Protein AF-C1CVZ6-F1 (afdb_monomer_lite)

Organism: Deinococcus deserti (strain DSM 17065 / CIP 109153 / LMG 22923 / VCD115) (NCBI:txid546414)

Structure (mmCIF, N/CA/C/O backbone):
data_AF-C1CVZ6-F1
#
_entry.id   AF-C1CVZ6-F1
#
loop_
_atom_site.group_PDB
_atom_site.id
_atom_site.type_symbol
_atom_site.label_atom_id
_atom_site.label_alt_id
_atom_site.label_comp_id
_atom_site.label_asym_id
_atom_site.label_entity_id
_atom_site.label_seq_id
_atom_site.pdbx_PDB_ins_code
_atom_site.Cartn_x
_atom_site.Cartn_y
_atom_site.Cartn_z
_atom_site.occupancy
_atom_site.B_iso_or_equiv
_atom_site.auth_seq_id
_atom_site.auth_comp_id
_atom_site.auth_asym_id
_atom_site.auth_atom_id
_atom_site.pdbx_PDB_model_num
ATOM 1 N N . MET A 1 1 ? 41.949 3.109 49.618 1.00 51.25 1 MET A N 1
ATOM 2 C CA . MET A 1 1 ? 41.406 3.905 48.486 1.00 51.25 1 MET A CA 1
ATOM 3 C C . MET A 1 1 ? 41.251 3.146 47.149 1.00 51.25 1 MET A C 1
ATOM 5 O O . MET A 1 1 ? 40.695 3.717 46.221 1.00 51.25 1 MET A O 1
ATOM 9 N N . ARG A 1 2 ? 41.663 1.867 47.002 1.00 55.09 2 ARG A N 1
ATOM 10 C CA . ARG A 1 2 ? 41.480 1.097 45.742 1.00 55.09 2 ARG A CA 1
ATOM 11 C C . ARG A 1 2 ? 40.043 0.582 45.505 1.00 55.09 2 ARG A C 1
ATOM 13 O O . ARG A 1 2 ? 39.609 0.544 44.362 1.00 55.09 2 ARG A O 1
ATOM 20 N N . PHE A 1 3 ? 39.285 0.283 46.565 1.00 53.16 3 PHE A N 1
ATOM 21 C CA . PHE A 1 3 ? 37.910 -0.240 46.466 1.00 53.16 3 PHE A CA 1
ATOM 22 C C . PHE A 1 3 ? 36.878 0.773 45.931 1.00 53.16 3 PHE A C 1
ATOM 24 O O . PHE A 1 3 ? 35.957 0.389 45.220 1.00 53.16 3 PHE A O 1
ATOM 31 N N . GLN A 1 4 ? 37.062 2.074 46.186 1.00 56.88 4 GLN A N 1
ATOM 32 C CA . GLN A 1 4 ? 36.141 3.116 45.704 1.00 56.88 4 GLN A CA 1
ATOM 33 C C . GLN A 1 4 ? 36.193 3.306 44.181 1.00 56.88 4 GLN A C 1
ATOM 35 O O . GLN A 1 4 ? 35.175 3.591 43.562 1.00 56.88 4 GLN A O 1
ATOM 40 N N . ARG A 1 5 ? 37.360 3.108 43.553 1.00 58.22 5 ARG A N 1
ATOM 41 C CA . ARG A 1 5 ? 37.524 3.285 42.100 1.00 58.22 5 ARG A CA 1
ATOM 42 C C . ARG A 1 5 ? 36.841 2.176 41.295 1.00 58.22 5 ARG A C 1
ATOM 44 O O . ARG A 1 5 ? 36.228 2.464 40.274 1.00 58.22 5 ARG A O 1
ATOM 51 N N . ALA A 1 6 ? 36.901 0.933 41.777 1.00 61.28 6 ALA A N 1
ATOM 52 C CA . ALA A 1 6 ? 36.251 -0.207 41.126 1.00 61.28 6 ALA A CA 1
ATOM 53 C C . ALA A 1 6 ? 34.715 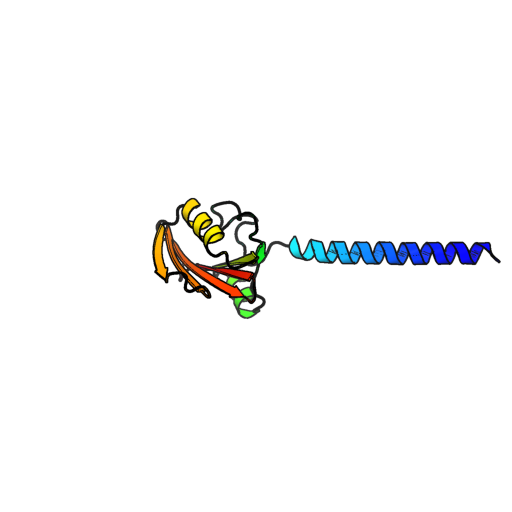-0.115 41.186 1.00 61.28 6 ALA A C 1
ATOM 55 O O . ALA A 1 6 ? 34.038 -0.425 40.206 1.00 61.28 6 ALA A O 1
ATOM 56 N N . ALA A 1 7 ? 34.170 0.374 42.305 1.00 63.25 7 ALA A N 1
ATOM 57 C CA . ALA A 1 7 ? 32.732 0.588 42.460 1.00 63.25 7 ALA A CA 1
ATOM 58 C C 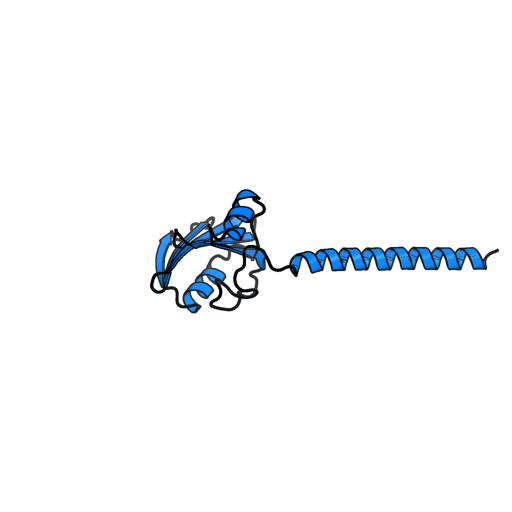. ALA A 1 7 ? 32.205 1.684 41.516 1.00 63.25 7 ALA A C 1
ATOM 60 O O . ALA A 1 7 ? 31.191 1.487 40.851 1.00 63.25 7 ALA A O 1
ATOM 61 N N . VAL A 1 8 ? 32.928 2.804 41.388 1.00 67.31 8 VAL A N 1
ATOM 62 C CA . VAL A 1 8 ? 32.555 3.901 40.476 1.00 67.31 8 VAL A CA 1
ATOM 63 C C . VAL A 1 8 ? 32.621 3.465 39.009 1.00 67.31 8 VAL A C 1
ATOM 65 O O . VAL A 1 8 ? 31.708 3.759 38.244 1.00 67.31 8 VAL A O 1
ATOM 68 N N . LEU A 1 9 ? 33.652 2.710 38.615 1.00 69.06 9 LEU A N 1
ATOM 69 C CA . LEU A 1 9 ? 33.760 2.167 37.255 1.00 69.06 9 LEU A CA 1
ATOM 70 C C . LEU A 1 9 ? 32.624 1.187 36.929 1.00 69.06 9 LEU A C 1
ATOM 72 O O . LEU A 1 9 ? 32.060 1.250 35.841 1.00 69.06 9 LEU A O 1
ATOM 76 N N . SER A 1 10 ? 32.242 0.332 37.881 1.00 68.62 10 SER A N 1
ATOM 77 C CA . SER A 1 10 ? 31.141 -0.624 37.695 1.00 68.62 10 SER A CA 1
ATOM 78 C C . SER A 1 10 ? 29.791 0.083 37.523 1.00 68.62 10 SER A C 1
ATOM 80 O O . SER A 1 10 ? 28.993 -0.307 36.674 1.00 68.62 10 SER A O 1
ATOM 82 N N . LEU A 1 11 ? 29.559 1.166 38.272 1.00 73.38 11 LEU A N 1
ATOM 83 C CA . LEU A 1 11 ? 28.356 1.994 38.147 1.00 73.38 11 LEU A CA 1
ATOM 84 C C . LEU A 1 11 ? 28.299 2.745 36.809 1.00 73.38 11 LEU A C 1
ATOM 86 O O . LEU A 1 11 ? 27.230 2.836 36.210 1.00 73.38 11 LEU A O 1
ATOM 90 N N . LEU A 1 12 ? 29.435 3.238 36.306 1.00 74.19 12 LEU A N 1
ATOM 91 C CA . LEU A 1 12 ? 29.505 3.914 35.005 1.00 74.19 12 LEU A CA 1
ATOM 92 C C . LEU A 1 12 ? 29.238 2.958 33.838 1.00 74.19 12 LEU A C 1
ATOM 94 O O . LEU A 1 12 ? 28.475 3.293 32.933 1.00 74.19 12 LEU A O 1
ATOM 98 N N . VAL A 1 13 ? 29.816 1.755 33.872 1.00 74.56 13 VAL A N 1
ATOM 99 C CA . VAL A 1 13 ? 29.572 0.729 32.846 1.00 74.56 13 VAL A CA 1
ATOM 100 C C . VAL A 1 13 ? 28.105 0.293 32.857 1.00 74.56 13 VAL A C 1
ATOM 102 O O . VAL A 1 13 ? 27.479 0.214 31.801 1.00 74.56 13 VAL A O 1
ATOM 105 N N . LEU A 1 14 ? 27.521 0.083 34.040 1.00 77.31 14 LEU A N 1
ATOM 106 C CA . LEU A 1 14 ? 26.107 -0.272 34.166 1.00 77.31 14 LEU A CA 1
ATOM 107 C C . LEU A 1 14 ? 25.178 0.859 33.681 1.00 77.31 14 LEU A C 1
ATOM 109 O O . LEU A 1 14 ? 24.169 0.599 33.022 1.00 77.31 14 LEU A O 1
ATOM 113 N N . GLY A 1 15 ? 25.537 2.119 33.943 1.00 72.38 15 GLY A N 1
ATOM 114 C CA . GLY A 1 15 ? 24.810 3.286 33.439 1.00 72.38 15 GLY A CA 1
ATOM 115 C C . GLY A 1 15 ? 24.840 3.392 31.911 1.00 72.38 15 GLY A C 1
ATOM 116 O O . GLY A 1 15 ? 23.809 3.631 31.286 1.00 72.38 15 GLY A O 1
ATOM 117 N N . LEU A 1 16 ? 25.994 3.138 31.287 1.00 77.19 16 LEU A N 1
ATOM 118 C CA . LEU A 1 16 ? 26.129 3.150 29.826 1.00 77.19 16 LEU A CA 1
ATOM 119 C C . LEU A 1 16 ? 25.337 2.015 29.160 1.00 77.19 16 LEU A C 1
ATOM 121 O O . LEU A 1 16 ? 24.685 2.240 28.140 1.00 77.19 16 LEU A O 1
ATOM 125 N N . LEU A 1 17 ? 25.337 0.816 29.752 1.00 77.38 17 LEU A N 1
ATOM 126 C CA . LEU A 1 17 ? 24.579 -0.328 29.235 1.00 77.38 17 LEU A CA 1
ATOM 127 C C . LEU A 1 17 ? 23.064 -0.104 29.320 1.00 77.38 17 LEU A C 1
ATOM 129 O O . LEU A 1 17 ? 22.346 -0.377 28.359 1.00 77.38 17 LEU A O 1
ATOM 133 N N . THR A 1 18 ? 22.567 0.430 30.438 1.00 76.81 18 THR A N 1
ATOM 134 C CA . THR A 1 18 ? 21.131 0.711 30.600 1.00 76.81 18 THR A CA 1
ATOM 135 C C . THR A 1 18 ? 20.661 1.852 29.697 1.00 76.81 18 THR A C 1
ATOM 137 O O . THR A 1 18 ? 19.588 1.746 29.098 1.00 76.81 18 THR A O 1
ATOM 140 N N . ALA A 1 19 ? 21.473 2.898 29.511 1.00 74.31 19 ALA A N 1
ATOM 141 C CA . ALA A 1 19 ? 21.184 3.975 28.566 1.00 74.31 19 ALA A CA 1
ATOM 142 C C . ALA A 1 19 ? 21.145 3.477 27.110 1.00 74.31 19 ALA A C 1
ATOM 144 O O . ALA A 1 19 ? 20.209 3.798 26.375 1.00 74.31 19 ALA A O 1
ATOM 145 N N . GLY A 1 20 ? 22.111 2.641 26.711 1.00 72.00 20 GLY A N 1
ATOM 146 C CA . GLY A 1 20 ? 22.141 2.026 25.382 1.00 72.00 20 GLY A CA 1
ATOM 147 C C . GLY A 1 20 ? 20.919 1.142 25.117 1.00 72.00 20 GLY A C 1
ATOM 148 O O . GLY A 1 20 ? 20.270 1.285 24.082 1.00 72.00 20 GLY A O 1
ATOM 149 N N . MET A 1 21 ? 20.549 0.296 26.083 1.00 76.88 21 MET A N 1
ATOM 150 C CA . MET A 1 21 ? 19.369 -0.571 25.992 1.00 76.88 21 MET A CA 1
ATOM 151 C C . MET A 1 21 ? 18.069 0.240 25.895 1.00 76.88 21 MET A C 1
ATOM 153 O O . MET A 1 21 ? 17.207 -0.059 25.074 1.00 76.88 21 MET A O 1
ATOM 157 N N . SER A 1 22 ? 17.942 1.304 26.692 1.00 65.81 22 SER A N 1
ATOM 158 C CA . SER A 1 22 ? 16.751 2.164 26.709 1.00 65.81 22 SER A CA 1
ATOM 159 C C . SER A 1 22 ? 16.584 2.940 25.403 1.00 65.81 22 SER A C 1
ATOM 161 O O . SER A 1 22 ? 15.475 3.050 24.884 1.00 65.81 22 SER A O 1
ATOM 163 N N . PHE A 1 23 ? 17.683 3.440 24.832 1.00 66.56 23 PHE A N 1
ATOM 164 C CA . PHE A 1 23 ? 17.678 4.099 23.527 1.00 66.56 23 PHE A CA 1
ATOM 165 C C . PHE A 1 23 ? 17.286 3.134 22.402 1.00 66.56 23 PHE A C 1
ATOM 167 O O . PHE A 1 23 ? 16.504 3.486 21.517 1.00 66.56 23 PHE A O 1
ATOM 174 N N . TRP A 1 24 ? 17.788 1.900 22.456 1.00 66.12 24 TRP A N 1
ATOM 175 C CA . TRP A 1 24 ? 17.454 0.865 21.485 1.00 66.12 24 TRP A CA 1
ATOM 176 C C . TRP A 1 24 ? 15.974 0.466 21.576 1.00 66.12 24 TRP A C 1
ATOM 178 O O . TRP A 1 24 ? 15.271 0.494 20.569 1.00 66.12 24 TRP A O 1
ATOM 188 N N . LEU A 1 25 ? 15.457 0.249 22.790 1.00 59.72 25 LEU A N 1
ATOM 189 C CA . LEU A 1 25 ? 14.039 -0.035 23.037 1.00 59.72 25 LEU A CA 1
ATOM 190 C C . LEU A 1 25 ? 13.119 1.125 22.631 1.00 59.72 25 LEU A C 1
ATOM 192 O O . LEU A 1 25 ? 12.057 0.885 22.067 1.00 59.72 25 LEU A O 1
ATOM 196 N N . ALA A 1 26 ? 13.510 2.381 22.860 1.00 58.50 26 ALA A N 1
ATOM 197 C CA . ALA A 1 26 ? 12.745 3.545 22.404 1.00 58.50 26 ALA A CA 1
ATOM 198 C C . ALA A 1 26 ? 12.731 3.647 20.869 1.00 58.50 26 ALA A C 1
ATOM 200 O O . ALA A 1 26 ? 11.696 3.944 20.264 1.00 58.50 26 ALA A O 1
ATOM 201 N N . ARG A 1 27 ? 13.865 3.341 20.224 1.00 58.12 27 ARG A N 1
ATOM 202 C CA . ARG A 1 27 ? 13.963 3.251 18.766 1.00 58.12 27 ARG A CA 1
ATOM 203 C C . ARG A 1 27 ? 13.094 2.126 18.212 1.00 58.12 27 ARG A C 1
ATOM 205 O O . ARG A 1 27 ? 12.523 2.325 17.152 1.00 58.12 27 ARG A O 1
ATOM 212 N N . GLU A 1 28 ? 12.965 0.994 18.896 1.00 53.81 28 GLU A N 1
ATOM 213 C CA . GLU A 1 28 ? 12.045 -0.085 18.512 1.00 53.81 28 GLU A CA 1
ATOM 214 C C . GLU A 1 28 ? 10.577 0.274 18.773 1.00 53.81 28 GLU A C 1
ATOM 216 O O . GLU A 1 28 ? 9.711 0.027 17.937 1.00 53.81 28 GLU A O 1
ATOM 221 N N . ALA A 1 29 ? 10.283 0.911 19.907 1.00 51.69 29 ALA A N 1
ATOM 222 C CA . ALA A 1 29 ? 8.933 1.304 20.300 1.00 51.69 29 ALA A CA 1
ATOM 223 C C . ALA A 1 29 ? 8.320 2.353 19.363 1.00 51.69 29 ALA A C 1
ATOM 225 O O . ALA A 1 29 ? 7.100 2.373 19.194 1.00 51.69 29 ALA A O 1
ATOM 226 N N . ARG A 1 30 ? 9.142 3.177 18.693 1.00 51.28 30 ARG A N 1
ATOM 227 C CA . ARG A 1 30 ? 8.673 4.103 17.646 1.00 51.28 30 ARG A CA 1
ATOM 228 C C . ARG A 1 30 ? 7.986 3.372 16.482 1.00 51.28 30 ARG A C 1
ATOM 230 O O . ARG A 1 30 ? 7.092 3.936 15.868 1.00 51.28 30 ARG A O 1
ATOM 237 N N . TRP A 1 31 ? 8.372 2.120 16.219 1.00 50.28 31 TRP A N 1
ATOM 238 C CA . TRP A 1 31 ? 7.763 1.256 15.201 1.00 50.28 31 TRP A CA 1
ATOM 239 C C . TRP A 1 31 ? 6.522 0.514 15.718 1.00 50.28 31 TRP A C 1
ATOM 241 O O . TRP A 1 31 ? 5.816 -0.111 14.937 1.00 50.28 31 TRP A O 1
ATOM 251 N N . LYS A 1 32 ? 6.250 0.572 17.031 1.00 48.31 32 LYS A N 1
ATOM 252 C CA . LYS A 1 32 ? 5.095 -0.064 17.691 1.00 48.31 32 LYS A CA 1
ATOM 253 C C . LYS A 1 32 ? 3.961 0.912 18.023 1.00 48.31 32 LYS A C 1
ATOM 255 O O . LYS A 1 32 ? 2.943 0.484 18.561 1.00 48.31 32 LYS A O 1
ATOM 260 N N . GLN A 1 33 ? 4.115 2.209 17.748 1.00 56.47 33 GLN A N 1
ATOM 261 C CA . GLN A 1 33 ? 2.992 3.145 17.843 1.00 56.47 33 GLN A CA 1
ATOM 262 C C . GLN A 1 33 ? 2.008 2.870 16.698 1.00 56.47 33 GLN A C 1
ATOM 264 O O . GLN A 1 33 ? 2.468 2.617 15.583 1.00 56.47 33 GLN A O 1
ATOM 269 N N . PRO A 1 34 ? 0.683 2.938 16.929 1.00 62.47 34 PRO A N 1
ATOM 270 C CA . PRO A 1 34 ? -0.289 2.836 15.851 1.00 62.47 34 PRO A CA 1
ATOM 271 C C . PRO A 1 34 ? 0.035 3.882 14.787 1.00 62.47 34 PRO A C 1
ATOM 273 O O . PRO A 1 34 ? -0.015 5.089 15.039 1.00 62.47 34 PRO A O 1
ATOM 276 N N . LEU A 1 35 ? 0.431 3.413 13.608 1.00 76.81 35 LEU A N 1
ATOM 277 C CA . LEU A 1 35 ? 0.685 4.276 12.468 1.00 76.81 35 LEU A CA 1
ATOM 278 C C . LEU A 1 35 ? -0.584 5.070 12.166 1.00 76.81 35 LEU A C 1
ATOM 280 O O . LEU A 1 35 ? -1.634 4.480 11.926 1.00 76.81 35 LEU A O 1
ATOM 284 N N . TYR A 1 36 ? -0.486 6.403 12.193 1.00 80.44 36 TYR A N 1
ATOM 285 C CA . TYR A 1 36 ? -1.650 7.295 12.113 1.00 80.44 36 TYR A CA 1
ATOM 286 C C . TYR A 1 36 ? -2.466 7.118 10.825 1.00 80.44 36 TYR A C 1
ATOM 288 O O . TYR A 1 36 ? -3.614 7.545 10.775 1.00 80.44 36 TYR A O 1
ATOM 296 N N . CYS A 1 37 ? -1.846 6.546 9.792 1.00 85.00 37 CYS A N 1
ATOM 297 C CA . CYS A 1 37 ? -2.428 6.332 8.479 1.00 85.00 37 CYS A CA 1
ATOM 298 C C . CYS A 1 37 ? -3.048 4.937 8.293 1.00 85.00 37 CYS A C 1
ATOM 300 O O . CYS A 1 37 ? -3.836 4.733 7.378 1.00 85.00 37 CYS A O 1
ATOM 302 N N . MET A 1 38 ? -2.762 3.987 9.187 1.00 88.31 38 MET A N 1
ATOM 303 C CA . MET A 1 38 ? -3.267 2.616 9.091 1.00 88.31 38 MET A CA 1
ATOM 304 C C . MET A 1 38 ? -4.589 2.482 9.842 1.00 88.31 38 MET A C 1
ATOM 306 O O . MET A 1 38 ? -4.617 2.604 11.068 1.00 88.31 38 MET A O 1
ATOM 310 N N . GLN A 1 39 ? -5.679 2.181 9.129 1.00 86.69 39 GLN A N 1
ATOM 311 C CA . GLN A 1 39 ? -6.993 2.029 9.763 1.00 86.69 39 GLN A CA 1
ATOM 312 C C . GLN A 1 39 ? -7.062 0.776 10.648 1.00 86.69 39 GLN A C 1
ATOM 314 O O . GLN A 1 39 ? -7.562 0.834 11.771 1.00 86.69 39 GLN A O 1
ATOM 319 N N . VAL A 1 40 ? -6.558 -0.356 10.147 1.00 89.38 40 VAL A N 1
ATOM 320 C CA . VAL A 1 40 ? -6.502 -1.626 10.882 1.00 89.38 40 VAL A CA 1
ATOM 321 C C . VAL A 1 40 ? -5.060 -2.115 10.900 1.00 89.38 40 VAL A C 1
ATOM 323 O O . VAL A 1 40 ? -4.477 -2.410 9.860 1.00 89.38 40 VAL A O 1
ATOM 326 N N . GLN A 1 41 ? -4.471 -2.199 12.093 1.00 87.44 41 GLN A N 1
ATOM 327 C CA . GLN A 1 41 ? -3.079 -2.622 12.254 1.00 87.44 41 GLN A CA 1
ATOM 328 C C . GLN A 1 41 ? -2.877 -4.059 11.756 1.00 87.44 41 GLN A C 1
ATOM 330 O O . GLN A 1 41 ? -3.677 -4.948 12.043 1.00 87.44 41 GLN A O 1
ATOM 335 N N . GLY A 1 42 ? -1.786 -4.285 11.022 1.00 91.06 42 GLY A N 1
ATOM 336 C CA . GLY A 1 42 ? -1.425 -5.607 10.506 1.00 91.06 42 GLY A CA 1
ATOM 337 C C . GLY A 1 42 ? -2.274 -6.097 9.333 1.00 91.06 42 GLY A C 1
ATOM 338 O O . GLY A 1 42 ? -2.096 -7.240 8.916 1.00 91.06 42 GLY A O 1
ATOM 339 N N . GLN A 1 43 ? -3.150 -5.257 8.772 1.00 95.12 43 GLN A N 1
ATOM 340 C CA . GLN A 1 43 ? -3.923 -5.584 7.576 1.00 95.12 43 GLN A CA 1
ATOM 341 C C . GLN A 1 43 ? -3.665 -4.598 6.435 1.00 95.12 43 GLN A C 1
ATOM 343 O O . GLN A 1 43 ? -3.451 -3.412 6.673 1.00 95.12 43 GLN A O 1
ATOM 348 N N . VAL A 1 44 ? -3.731 -5.090 5.197 1.00 96.19 44 VAL A N 1
ATOM 349 C CA . VAL A 1 44 ? -3.854 -4.255 4.001 1.00 96.19 44 VAL A CA 1
ATOM 350 C C . VAL A 1 44 ? -5.302 -3.841 3.861 1.00 96.19 44 VAL A C 1
ATOM 352 O O . VAL A 1 44 ? -6.208 -4.672 3.706 1.00 96.19 44 VAL A O 1
ATOM 355 N N . TRP A 1 45 ? -5.522 -2.541 3.956 1.00 95.31 45 TRP A N 1
ATOM 356 C CA . TRP A 1 45 ? -6.806 -1.892 3.791 1.00 95.31 45 TRP A CA 1
ATOM 357 C C . TRP A 1 45 ? -7.920 -2.412 4.717 1.00 95.31 45 TRP A C 1
ATOM 359 O O . TRP A 1 45 ? -9.106 -2.213 4.447 1.00 95.31 45 TRP A O 1
ATOM 369 N N . GLY A 1 46 ? -7.564 -3.059 5.831 1.00 94.00 46 GLY A N 1
ATOM 370 C CA . GLY A 1 46 ? -8.517 -3.700 6.746 1.00 94.00 46 GLY A CA 1
ATOM 371 C C . GLY A 1 46 ? -9.205 -4.943 6.170 1.00 94.00 46 GLY A C 1
ATOM 372 O O . GLY A 1 46 ? -10.346 -5.229 6.529 1.00 94.00 46 GLY A O 1
ATOM 373 N N . THR A 1 47 ? -8.563 -5.634 5.222 1.00 94.94 47 THR A N 1
ATOM 374 C CA . THR A 1 47 ? -9.181 -6.756 4.492 1.00 94.94 47 THR A CA 1
ATOM 375 C C . THR A 1 47 ? -8.433 -8.071 4.638 1.00 94.94 47 THR A C 1
ATOM 377 O O . THR A 1 47 ? -9.050 -9.105 4.876 1.00 94.94 47 THR A O 1
ATOM 380 N N . VAL A 1 48 ? -7.108 -8.037 4.526 1.00 96.06 48 VAL A N 1
ATOM 381 C CA . VAL A 1 48 ? -6.230 -9.210 4.607 1.00 96.06 48 VAL A CA 1
ATOM 382 C C . VAL A 1 48 ? -4.968 -8.856 5.384 1.00 96.06 48 VAL A C 1
ATOM 384 O O . VAL A 1 48 ? -4.653 -7.672 5.478 1.00 96.06 48 VAL A O 1
ATOM 387 N N . PRO A 1 49 ? -4.224 -9.826 5.940 1.00 96.75 49 PRO A N 1
ATOM 388 C CA . PRO A 1 49 ? -2.947 -9.551 6.592 1.00 96.75 49 PRO A CA 1
ATOM 389 C C . PRO A 1 49 ? -1.939 -8.841 5.676 1.00 96.75 49 PRO A C 1
ATOM 391 O O . PRO A 1 49 ? -1.930 -9.060 4.465 1.00 96.75 49 PRO A O 1
ATOM 394 N N . VAL A 1 50 ? -1.061 -8.020 6.262 1.00 95.94 50 VAL A N 1
ATOM 395 C CA . VAL A 1 50 ? 0.078 -7.424 5.542 1.00 95.94 50 VAL A CA 1
ATOM 396 C C . VAL A 1 50 ? 1.005 -8.534 5.021 1.00 95.94 50 VAL A C 1
ATOM 398 O O . VAL A 1 50 ? 1.397 -9.401 5.808 1.00 95.94 50 VAL A O 1
ATOM 401 N N . PRO A 1 51 ? 1.362 -8.535 3.721 1.00 96.81 51 PRO A N 1
ATOM 402 C CA . PRO A 1 51 ? 2.270 -9.521 3.144 1.00 96.81 51 PRO A CA 1
ATOM 403 C C . PRO A 1 51 ? 3.633 -9.558 3.831 1.00 96.81 51 PRO A C 1
ATOM 405 O O . PRO A 1 51 ? 4.153 -8.539 4.288 1.00 96.81 51 PRO A O 1
ATOM 408 N N . ALA A 1 52 ? 4.257 -10.735 3.844 1.00 93.38 52 ALA A N 1
ATOM 409 C CA . ALA A 1 52 ? 5.631 -10.867 4.308 1.00 93.38 52 ALA A CA 1
ATOM 410 C C . ALA A 1 52 ? 6.569 -9.958 3.494 1.00 93.38 52 ALA A C 1
ATOM 412 O O . ALA A 1 52 ? 6.473 -9.888 2.272 1.00 93.38 52 ALA A O 1
ATOM 413 N N . GLY A 1 53 ? 7.480 -9.267 4.181 1.00 90.94 53 GLY A N 1
ATOM 414 C CA . GLY A 1 53 ? 8.422 -8.337 3.552 1.00 90.94 53 GLY A CA 1
ATOM 415 C C . GLY A 1 53 ? 7.874 -6.928 3.306 1.00 90.94 53 GLY A C 1
ATOM 416 O O . GLY A 1 53 ? 8.674 -6.041 3.021 1.00 90.94 53 GLY A O 1
ATOM 417 N N . ALA A 1 54 ? 6.567 -6.700 3.476 1.00 95.88 54 ALA A N 1
ATOM 418 C CA . ALA A 1 54 ? 5.979 -5.366 3.457 1.00 95.88 54 ALA A CA 1
ATOM 419 C C . ALA A 1 54 ? 5.989 -4.752 4.861 1.00 95.88 54 ALA A C 1
ATOM 421 O O . ALA A 1 54 ? 5.454 -5.322 5.814 1.00 95.88 54 ALA A O 1
ATOM 422 N N . THR A 1 55 ? 6.590 -3.571 4.987 1.00 94.56 55 THR A N 1
ATOM 423 C CA . THR A 1 55 ? 6.615 -2.806 6.236 1.00 94.56 55 THR A CA 1
ATOM 424 C C . THR A 1 55 ? 5.651 -1.630 6.127 1.00 94.56 55 THR A C 1
ATOM 426 O O . THR A 1 55 ? 5.833 -0.791 5.248 1.00 94.56 55 THR A O 1
ATOM 429 N N . PRO A 1 56 ? 4.626 -1.540 6.992 1.00 93.44 56 PRO A N 1
ATOM 430 C CA . PRO A 1 56 ? 3.743 -0.383 7.049 1.00 93.44 56 PRO A CA 1
ATOM 431 C C . PRO A 1 56 ? 4.529 0.920 7.274 1.00 93.44 56 PRO A C 1
ATOM 433 O O . PRO A 1 56 ? 5.354 1.000 8.185 1.00 93.44 56 PRO A O 1
ATOM 436 N N . ALA A 1 57 ? 4.234 1.942 6.477 1.00 90.62 57 ALA A N 1
ATOM 437 C CA . ALA A 1 57 ? 4.826 3.273 6.558 1.00 90.62 57 ALA A CA 1
ATOM 438 C C . ALA A 1 57 ? 3.728 4.346 6.535 1.00 90.62 57 ALA A C 1
ATOM 440 O O . ALA A 1 57 ? 2.593 4.084 6.138 1.00 90.62 57 ALA A O 1
ATOM 441 N N . CYS A 1 58 ? 4.059 5.560 6.976 1.00 88.81 58 CYS A N 1
ATOM 442 C CA . CYS A 1 58 ? 3.198 6.725 6.791 1.00 88.81 58 CYS A CA 1
ATOM 443 C C . CYS A 1 58 ? 4.006 7.896 6.232 1.00 88.81 58 CYS A C 1
ATOM 445 O O . CYS A 1 58 ? 5.166 8.054 6.622 1.00 88.81 58 CYS A O 1
ATOM 447 N N . PRO A 1 59 ? 3.381 8.789 5.447 1.00 85.69 59 PRO A N 1
ATOM 448 C CA . PRO A 1 59 ? 4.061 9.969 4.936 1.00 85.69 59 PRO A CA 1
ATOM 449 C C . PRO A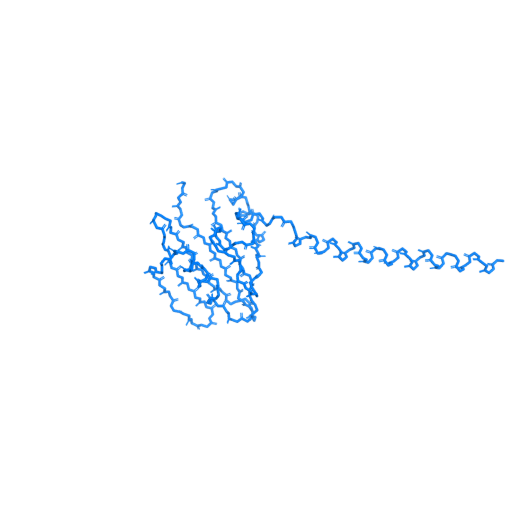 1 59 ? 4.617 10.862 6.045 1.00 85.69 59 PRO A C 1
ATOM 451 O O . PRO A 1 59 ? 4.033 11.004 7.128 1.00 85.69 59 PRO A O 1
ATOM 454 N N . GLU A 1 60 ? 5.706 11.556 5.734 1.00 81.38 60 GLU A N 1
ATOM 455 C CA . GLU A 1 60 ? 6.273 12.573 6.622 1.00 81.38 60 GLU A CA 1
ATOM 456 C C . GLU A 1 60 ? 5.527 13.916 6.539 1.00 81.38 60 GLU A C 1
ATOM 458 O O . GLU A 1 60 ? 5.566 14.699 7.489 1.00 81.38 60 GLU A O 1
ATOM 463 N N . SER A 1 61 ? 4.798 14.165 5.441 1.00 83.69 61 SER A N 1
ATOM 464 C CA . SER A 1 61 ? 4.061 15.414 5.204 1.00 83.69 61 SER A CA 1
ATOM 465 C C . SER A 1 61 ? 3.057 15.721 6.321 1.00 83.69 61 SER A C 1
ATOM 467 O O . SER A 1 61 ? 2.157 14.928 6.612 1.00 83.69 61 SER A O 1
ATOM 469 N N . GLN A 1 62 ? 3.190 16.905 6.928 1.00 83.75 62 GLN A N 1
ATOM 470 C CA . GLN A 1 62 ? 2.278 17.372 7.977 1.00 83.75 62 GLN A CA 1
ATOM 471 C C . GLN A 1 62 ? 0.857 17.564 7.446 1.00 83.75 62 GLN A C 1
ATOM 473 O O . GLN A 1 62 ? -0.092 17.146 8.102 1.00 83.75 62 GLN A O 1
ATOM 478 N N . THR A 1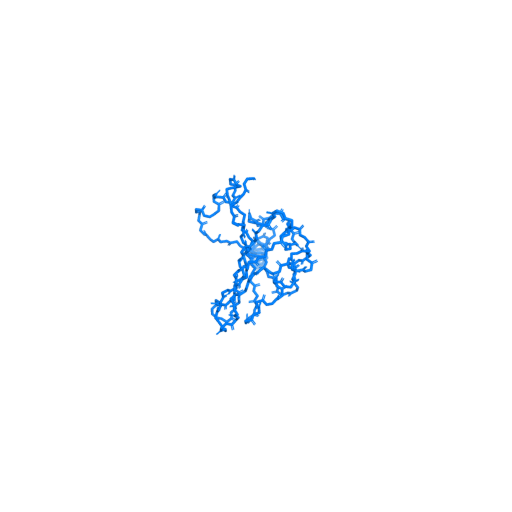 63 ? 0.713 18.112 6.238 1.00 85.06 63 THR A N 1
ATOM 479 C CA . THR A 1 63 ? -0.590 18.321 5.597 1.00 85.06 63 THR A CA 1
ATOM 480 C C . THR A 1 63 ? -1.332 17.001 5.408 1.00 85.06 63 THR A C 1
ATOM 482 O O . THR A 1 63 ? -2.456 16.864 5.878 1.00 85.06 63 THR A O 1
ATOM 485 N N . VAL A 1 64 ? -0.672 15.985 4.840 1.00 81.75 64 VAL A N 1
ATOM 486 C CA . VAL A 1 64 ? -1.285 14.657 4.643 1.00 81.75 64 VAL A CA 1
ATOM 487 C C . VAL A 1 64 ? -1.658 14.023 5.982 1.00 81.75 64 VAL A C 1
ATOM 489 O O . VAL A 1 64 ? -2.724 13.432 6.131 1.00 81.75 64 VAL A O 1
ATOM 492 N N . ARG A 1 65 ? -0.806 14.180 7.000 1.00 85.69 65 ARG A N 1
ATOM 493 C CA . ARG A 1 65 ? -1.105 13.701 8.352 1.00 85.69 65 ARG A CA 1
ATOM 494 C C . ARG A 1 65 ? -2.359 14.347 8.933 1.00 85.69 65 ARG A C 1
ATOM 496 O O . ARG A 1 65 ? -3.126 13.660 9.607 1.00 85.69 65 ARG A O 1
ATOM 503 N N . GLU A 1 66 ? -2.547 15.646 8.731 1.00 85.94 66 GLU A N 1
ATOM 504 C CA . GLU A 1 66 ? -3.745 16.345 9.189 1.00 85.94 66 GLU A CA 1
ATOM 505 C C . GLU A 1 66 ? -4.998 15.865 8.458 1.00 85.94 66 GLU A C 1
ATOM 507 O O . GLU A 1 66 ? -5.973 15.533 9.128 1.00 85.94 66 GLU A O 1
ATOM 512 N N . GLU A 1 67 ? -4.957 15.756 7.130 1.00 85.62 67 GLU A N 1
ATOM 513 C CA . GLU A 1 67 ? -6.080 15.268 6.314 1.00 85.62 67 GLU A CA 1
ATOM 514 C C . GLU A 1 67 ? -6.524 13.865 6.748 1.00 85.62 67 GLU A C 1
ATOM 516 O O . GLU A 1 67 ? -7.707 13.624 7.002 1.00 85.62 67 GLU A O 1
ATOM 521 N N . VAL A 1 68 ? -5.566 12.949 6.923 1.00 84.44 68 VAL A N 1
ATOM 522 C CA . VAL A 1 68 ? -5.843 11.571 7.347 1.00 84.44 68 VAL A CA 1
ATOM 523 C C . VAL A 1 68 ? -6.443 11.530 8.752 1.00 84.44 68 VAL A C 1
ATOM 525 O O . VAL A 1 68 ? -7.412 10.816 9.000 1.00 84.44 68 VAL A O 1
ATOM 528 N N . ARG A 1 69 ? -5.927 12.341 9.685 1.00 83.75 69 ARG A N 1
ATOM 529 C CA . ARG A 1 69 ? -6.476 12.428 11.051 1.00 83.75 69 ARG A CA 1
ATOM 530 C C . ARG A 1 69 ? -7.873 13.038 11.098 1.00 83.75 69 ARG A C 1
ATOM 532 O O . ARG A 1 69 ? -8.641 12.695 11.992 1.00 83.75 69 ARG A O 1
ATOM 539 N N . ARG A 1 70 ? -8.194 13.937 10.166 1.00 84.50 70 ARG A N 1
ATOM 540 C CA . ARG A 1 70 ? -9.536 14.512 10.002 1.00 84.50 70 ARG A CA 1
ATOM 541 C C . ARG A 1 70 ? -10.492 13.572 9.259 1.00 84.50 70 ARG A C 1
ATOM 543 O O . ARG A 1 70 ? -11.682 13.863 9.198 1.00 84.50 70 ARG A O 1
ATOM 550 N N . GLY A 1 71 ? -9.995 12.454 8.721 1.00 82.31 71 GLY A N 1
ATOM 551 C CA . GLY A 1 71 ? -10.774 11.525 7.902 1.00 82.31 71 GLY A CA 1
ATOM 552 C C . GLY A 1 71 ? -11.131 12.088 6.524 1.00 82.31 71 GLY A C 1
ATOM 553 O O . GLY A 1 71 ? -12.045 11.586 5.877 1.00 82.31 71 GLY A O 1
ATOM 554 N N . GLU A 1 72 ? -10.439 13.140 6.079 1.00 84.88 72 GLU A N 1
ATOM 555 C CA . GLU A 1 72 ? -10.643 13.762 4.765 1.00 84.88 72 GLU A CA 1
ATOM 556 C C . GLU A 1 72 ? -10.034 12.907 3.648 1.00 84.88 72 GLU A C 1
ATOM 558 O O . GLU A 1 72 ? -10.532 12.887 2.520 1.00 84.88 72 GLU A O 1
ATOM 563 N N . SER A 1 73 ? -8.979 12.163 3.980 1.00 82.75 73 SER A N 1
ATOM 564 C CA . SER A 1 73 ? -8.339 11.193 3.105 1.00 82.75 73 SER A CA 1
ATOM 565 C C . SER A 1 73 ? -8.041 9.899 3.861 1.00 82.75 73 SER A C 1
ATOM 567 O O . SER A 1 73 ? -7.839 9.886 5.076 1.00 82.75 73 SER A O 1
ATOM 569 N N . ARG A 1 74 ? -8.013 8.783 3.130 1.00 89.62 74 ARG A N 1
ATOM 570 C CA . ARG A 1 74 ? -7.464 7.516 3.615 1.00 89.62 74 ARG A CA 1
ATOM 571 C C . ARG A 1 74 ? -6.297 7.131 2.722 1.00 89.62 74 ARG A C 1
ATOM 573 O O . ARG A 1 74 ? -6.443 7.080 1.498 1.00 89.62 74 ARG A O 1
ATOM 580 N N . LEU A 1 75 ? -5.160 6.876 3.355 1.00 91.75 75 LEU A N 1
ATOM 581 C CA . LEU A 1 75 ? -3.902 6.529 2.716 1.00 91.75 75 LEU A CA 1
ATOM 582 C C . LEU A 1 75 ? -3.221 5.443 3.538 1.00 91.75 75 LEU A C 1
ATOM 584 O O . LEU A 1 75 ? -3.024 5.628 4.732 1.00 91.75 75 LEU A O 1
ATOM 588 N N . GLU A 1 76 ? -2.806 4.360 2.896 1.00 95.19 76 GLU A N 1
ATOM 589 C CA . GLU A 1 76 ? -1.950 3.341 3.504 1.00 95.19 76 GLU A CA 1
ATOM 590 C C . GLU A 1 76 ? -0.698 3.180 2.639 1.00 95.19 76 GLU A C 1
ATOM 592 O O . GLU A 1 76 ? -0.802 3.133 1.411 1.00 95.19 76 GLU A O 1
ATOM 597 N N . GLN A 1 77 ? 0.483 3.142 3.266 1.00 95.56 77 GLN A N 1
ATOM 598 C CA . GLN A 1 77 ? 1.756 2.976 2.565 1.00 95.56 77 GLN A CA 1
ATOM 599 C C . GLN A 1 77 ? 2.543 1.774 3.072 1.00 95.56 77 GLN A C 1
ATOM 601 O O . GLN A 1 77 ? 2.509 1.451 4.259 1.00 95.56 77 GLN A O 1
ATOM 606 N N . TYR A 1 78 ? 3.288 1.137 2.174 1.00 96.56 78 TYR A N 1
ATOM 607 C CA . 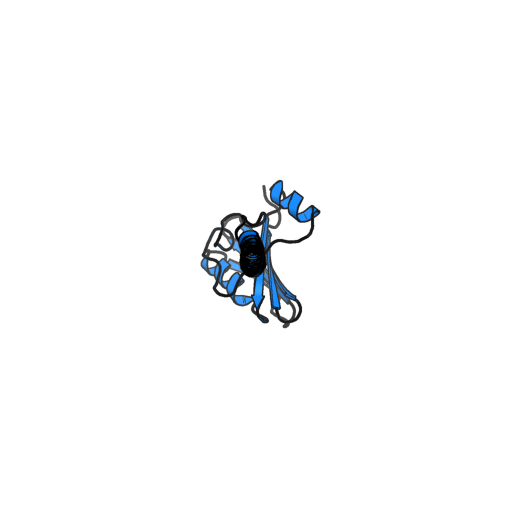TYR A 1 78 ? 4.117 -0.019 2.497 1.00 96.56 78 TYR A CA 1
ATOM 608 C C . TYR A 1 78 ? 5.463 0.060 1.791 1.00 96.56 78 TYR A C 1
ATOM 610 O O . TYR A 1 78 ? 5.518 0.284 0.585 1.00 96.56 78 TYR A O 1
ATOM 618 N N . GLU A 1 79 ? 6.533 -0.177 2.537 1.00 96.62 79 GLU A N 1
ATOM 619 C CA . GLU A 1 79 ? 7.890 -0.304 2.010 1.00 96.62 79 GLU A CA 1
ATOM 620 C C . GLU A 1 79 ? 8.240 -1.784 1.818 1.00 96.62 79 GLU A C 1
ATOM 622 O O . GLU A 1 79 ? 8.007 -2.605 2.713 1.00 96.62 79 GLU A O 1
ATOM 627 N N . LEU A 1 80 ? 8.814 -2.127 0.665 1.00 97.00 80 LEU A N 1
ATOM 628 C CA . LEU A 1 80 ? 9.335 -3.458 0.349 1.00 97.00 80 LEU A CA 1
ATOM 629 C C . LEU A 1 80 ? 10.766 -3.342 -0.169 1.00 97.00 80 LEU A C 1
ATOM 631 O O . LEU A 1 80 ? 11.096 -2.395 -0.876 1.00 97.00 80 LEU A O 1
ATOM 635 N N . ARG A 1 81 ? 11.609 -4.333 0.139 1.00 96.19 81 ARG A N 1
ATOM 636 C CA . ARG A 1 81 ? 12.979 -4.364 -0.388 1.00 96.19 81 ARG A CA 1
ATOM 637 C C . ARG A 1 81 ? 13.025 -4.787 -1.844 1.00 96.19 81 ARG A C 1
ATOM 639 O O . ARG A 1 81 ? 12.390 -5.778 -2.195 1.00 96.19 81 ARG A O 1
ATOM 646 N N . GLY A 1 82 ? 13.856 -4.150 -2.661 1.00 96.06 82 GLY A N 1
ATOM 647 C CA . GLY A 1 82 ? 13.876 -4.451 -4.095 1.00 96.06 82 GLY A CA 1
ATOM 648 C C . GLY A 1 82 ? 12.642 -3.896 -4.815 1.00 96.06 82 GLY A C 1
ATOM 649 O O . GLY A 1 82 ? 11.725 -3.357 -4.194 1.00 96.06 82 GLY A O 1
ATOM 650 N N . TRP A 1 83 ? 12.582 -4.094 -6.133 1.00 96.06 83 TRP A N 1
ATOM 651 C CA . TRP A 1 83 ? 11.374 -3.831 -6.919 1.00 96.06 83 TRP A CA 1
ATOM 652 C C . TRP A 1 83 ? 10.365 -4.969 -6.761 1.00 96.06 83 TRP A C 1
ATOM 654 O O . TRP A 1 83 ? 10.561 -6.054 -7.309 1.00 96.06 83 TRP A O 1
ATOM 664 N N . GLN A 1 84 ? 9.322 -4.733 -5.966 1.00 95.38 84 GLN A N 1
ATOM 665 C CA . GLN A 1 84 ? 8.290 -5.709 -5.618 1.00 95.38 84 GLN A CA 1
ATOM 666 C C . GLN A 1 84 ? 6.906 -5.040 -5.532 1.00 95.38 84 GLN A C 1
ATOM 668 O O . GLN A 1 84 ? 6.367 -4.878 -4.435 1.00 95.38 84 GLN A O 1
ATOM 673 N N . PRO A 1 85 ? 6.293 -4.659 -6.665 1.00 95.19 85 PRO A N 1
ATOM 674 C CA . PRO A 1 85 ? 4.945 -4.090 -6.656 1.00 95.19 85 PRO A CA 1
ATOM 675 C C . PRO A 1 85 ? 3.872 -5.148 -6.316 1.00 95.19 85 PRO A C 1
ATOM 677 O O . PRO A 1 85 ? 2.950 -4.903 -5.529 1.00 95.19 85 PRO A O 1
ATOM 680 N N . ALA A 1 86 ? 4.022 -6.372 -6.826 1.00 95.62 86 ALA A N 1
ATOM 681 C CA . ALA A 1 86 ? 2.989 -7.408 -6.766 1.00 95.62 86 ALA A CA 1
ATOM 682 C C . ALA A 1 86 ? 2.428 -7.742 -5.362 1.00 95.62 86 ALA A C 1
ATOM 684 O O . ALA A 1 86 ? 1.206 -7.776 -5.234 1.00 95.62 86 ALA A O 1
ATOM 685 N N . PRO A 1 87 ? 3.224 -7.931 -4.285 1.00 97.50 87 PRO A N 1
ATOM 686 C CA . PRO A 1 87 ? 2.712 -8.507 -3.035 1.00 97.50 87 PRO A CA 1
ATOM 687 C C . PRO A 1 87 ? 1.538 -7.749 -2.400 1.00 97.50 87 PRO A C 1
ATOM 689 O O . PRO A 1 87 ? 0.576 -8.363 -1.941 1.00 97.50 87 PRO A O 1
ATOM 692 N N . VAL A 1 88 ? 1.592 -6.414 -2.372 1.00 97.81 88 VAL A N 1
ATOM 693 C CA . VAL A 1 88 ? 0.514 -5.592 -1.790 1.00 97.81 88 VAL A CA 1
ATOM 694 C C . VAL A 1 88 ? -0.695 -5.527 -2.726 1.00 97.81 88 VAL A C 1
ATOM 696 O O . VAL A 1 88 ? -1.838 -5.518 -2.266 1.00 97.81 88 VAL A O 1
ATOM 699 N N . LEU A 1 89 ? -0.460 -5.522 -4.038 1.00 97.50 89 LEU A N 1
ATOM 700 C CA . LEU A 1 89 ? -1.526 -5.531 -5.034 1.00 97.50 89 LEU A CA 1
ATOM 701 C C . LEU A 1 89 ? -2.301 -6.854 -5.006 1.00 97.50 89 LEU A C 1
ATOM 703 O O . LEU A 1 89 ? -3.531 -6.851 -4.966 1.00 97.50 89 LEU A O 1
ATOM 707 N N . ASP A 1 90 ? -1.586 -7.973 -4.929 1.00 97.56 90 ASP A N 1
ATOM 708 C CA . ASP A 1 90 ? -2.159 -9.311 -4.797 1.00 97.56 90 ASP A CA 1
ATOM 709 C C . ASP A 1 90 ? -2.935 -9.457 -3.483 1.00 97.56 90 ASP A C 1
ATOM 711 O O . ASP A 1 90 ? -4.002 -10.069 -3.460 1.00 97.56 90 ASP A O 1
ATOM 715 N N . ALA A 1 91 ? -2.462 -8.833 -2.397 1.00 98.00 91 ALA A N 1
ATOM 716 C CA . ALA A 1 91 ? -3.186 -8.783 -1.130 1.00 98.00 91 ALA A CA 1
ATOM 717 C C . ALA A 1 91 ? -4.532 -8.051 -1.261 1.00 98.00 91 ALA A C 1
ATOM 719 O O . ALA A 1 91 ? -5.554 -8.560 -0.800 1.00 98.00 91 ALA A O 1
ATOM 720 N N . LEU A 1 92 ? -4.576 -6.898 -1.938 1.00 97.88 92 LEU A N 1
ATOM 721 C CA . LEU A 1 92 ? -5.843 -6.211 -2.216 1.00 97.88 92 LEU A CA 1
ATOM 722 C C . LEU A 1 92 ? -6.793 -7.095 -3.035 1.00 97.88 92 LEU A C 1
ATOM 724 O O . LEU A 1 92 ? -7.983 -7.178 -2.721 1.00 97.88 92 LEU A O 1
ATOM 728 N N . VAL A 1 93 ? -6.274 -7.793 -4.049 1.00 98.19 93 VAL A N 1
ATOM 729 C CA . VAL A 1 93 ? -7.075 -8.721 -4.860 1.00 98.19 93 VAL A CA 1
ATOM 730 C C . VAL A 1 93 ? -7.619 -9.874 -4.012 1.00 98.19 93 VAL A C 1
ATOM 732 O O . VAL A 1 93 ? -8.815 -10.165 -4.063 1.00 98.19 93 VAL A O 1
ATOM 735 N N . ALA A 1 94 ? -6.789 -10.469 -3.153 1.00 97.94 94 ALA A N 1
ATOM 736 C CA . ALA A 1 94 ? -7.208 -11.488 -2.191 1.00 97.94 94 ALA A CA 1
ATOM 737 C C . ALA A 1 94 ? -8.238 -10.958 -1.172 1.00 97.94 94 ALA A C 1
ATOM 739 O O . ALA A 1 94 ? -9.113 -11.703 -0.733 1.00 97.94 94 ALA A O 1
ATOM 740 N N . GLY A 1 95 ? -8.187 -9.663 -0.843 1.00 97.12 95 GLY A N 1
ATOM 741 C CA . GLY A 1 95 ? -9.171 -8.943 -0.024 1.00 97.12 95 GLY A CA 1
ATOM 742 C C . GLY A 1 95 ? -10.495 -8.621 -0.729 1.00 97.12 95 GLY A C 1
ATOM 743 O O . GLY A 1 95 ? -11.352 -7.926 -0.164 1.00 97.12 95 GLY A O 1
ATOM 744 N N . GLY A 1 96 ? -10.679 -9.122 -1.954 1.00 97.75 96 GLY A N 1
ATOM 745 C CA . GLY A 1 96 ? -11.914 -9.022 -2.727 1.00 97.75 96 GLY A CA 1
ATOM 746 C C . GLY A 1 96 ? -11.995 -7.804 -3.645 1.00 97.75 96 GLY A C 1
ATOM 747 O O . GLY A 1 96 ? -13.082 -7.495 -4.133 1.00 97.75 96 GLY A O 1
ATOM 748 N N . PHE A 1 97 ? -10.891 -7.091 -3.875 1.00 98.00 97 PHE A N 1
ATOM 749 C CA . PHE A 1 97 ? -10.843 -6.039 -4.887 1.00 98.00 97 PHE A CA 1
ATOM 750 C C . PHE A 1 97 ? -10.584 -6.616 -6.285 1.00 98.00 97 PHE A C 1
ATOM 752 O O . PHE A 1 97 ? -9.731 -7.473 -6.478 1.00 98.00 97 PHE A O 1
ATOM 759 N N . SER A 1 98 ? -11.278 -6.102 -7.297 1.00 97.88 98 SER A N 1
ATOM 760 C CA . SER A 1 98 ? -10.992 -6.392 -8.705 1.00 97.88 98 SER A CA 1
ATOM 761 C C . SER A 1 98 ? -10.174 -5.265 -9.332 1.00 97.88 98 SER A C 1
ATOM 763 O O . SER A 1 98 ? -10.496 -4.092 -9.123 1.00 97.88 98 SER A O 1
ATOM 765 N N . VAL A 1 99 ? -9.177 -5.600 -10.152 1.00 97.19 99 VAL A N 1
ATOM 766 C CA . VAL A 1 99 ? -8.429 -4.619 -10.954 1.00 97.19 99 VAL A CA 1
ATOM 767 C C . VAL A 1 99 ? -9.321 -4.107 -12.089 1.00 97.19 99 VAL A C 1
ATOM 769 O O . VAL A 1 99 ? -9.752 -4.874 -12.944 1.00 97.19 99 VAL A O 1
ATOM 772 N N . VAL A 1 100 ? -9.608 -2.806 -12.087 1.00 97.25 100 VAL A N 1
ATOM 773 C CA . VAL A 1 100 ? -10.432 -2.122 -13.100 1.00 97.25 100 VAL A CA 1
ATOM 774 C C . VAL A 1 100 ? -9.575 -1.627 -14.260 1.00 97.25 100 VAL A C 1
ATOM 776 O O . VAL A 1 100 ? -9.966 -1.730 -15.418 1.00 97.25 100 VAL A O 1
ATOM 779 N N . SER A 1 101 ? -8.408 -1.069 -13.948 1.00 95.81 101 SER A N 1
ATOM 780 C CA . SER A 1 101 ? -7.423 -0.626 -14.932 1.00 95.81 101 SER A CA 1
ATOM 781 C C . SER A 1 101 ? -6.029 -0.730 -14.337 1.00 95.81 101 SER A C 1
ATOM 783 O O . SER A 1 101 ? -5.865 -0.549 -13.131 1.00 95.81 101 SER A O 1
ATOM 785 N N . ARG A 1 102 ? -5.025 -0.970 -15.177 1.00 94.62 102 ARG A N 1
ATOM 786 C CA . ARG A 1 102 ? -3.621 -1.038 -14.771 1.00 94.62 102 ARG A CA 1
ATOM 787 C C . ARG A 1 102 ? -2.762 -0.300 -15.792 1.00 94.62 102 ARG A C 1
ATOM 789 O O . ARG A 1 102 ? -2.966 -0.462 -16.993 1.00 94.62 102 ARG A O 1
ATOM 796 N N . ILE A 1 103 ? -1.827 0.499 -15.299 1.00 90.38 103 ILE A N 1
ATOM 797 C CA . ILE A 1 103 ? -0.668 0.967 -16.051 1.00 90.38 103 ILE A CA 1
ATOM 798 C C . ILE A 1 103 ? 0.410 -0.099 -15.821 1.00 90.38 103 ILE A C 1
ATOM 800 O O . ILE A 1 103 ? 0.746 -0.339 -14.658 1.00 90.38 103 ILE A O 1
ATOM 804 N N . PRO A 1 104 ? 0.859 -0.812 -16.871 1.00 78.56 104 PRO A N 1
ATOM 805 C CA . PRO A 1 104 ? 1.840 -1.884 -16.726 1.00 78.56 104 PRO A CA 1
ATOM 806 C C . PRO A 1 104 ? 3.131 -1.399 -16.064 1.00 78.56 104 PRO A C 1
ATOM 808 O O . PRO A 1 104 ? 3.520 -0.253 -16.264 1.00 78.56 104 PRO A O 1
ATOM 811 N N . ASP A 1 105 ? 3.781 -2.301 -15.331 1.00 85.50 105 ASP A N 1
ATOM 812 C CA . ASP A 1 105 ? 5.104 -2.096 -14.738 1.00 85.50 105 ASP A CA 1
ATOM 813 C C . ASP A 1 105 ? 6.135 -1.715 -15.814 1.00 85.50 105 ASP A C 1
ATOM 815 O O . ASP A 1 105 ? 6.380 -2.480 -16.754 1.00 85.50 105 ASP A O 1
ATOM 819 N N . ASP A 1 106 ? 6.727 -0.529 -15.677 1.00 85.81 106 ASP A N 1
ATOM 820 C CA . ASP A 1 106 ? 7.812 -0.028 -16.529 1.00 85.81 106 ASP A CA 1
ATOM 821 C C . ASP A 1 106 ? 9.208 -0.176 -15.885 1.00 85.81 106 ASP A C 1
ATOM 823 O O . ASP A 1 106 ? 10.218 0.268 -16.437 1.00 85.81 106 ASP A O 1
ATOM 827 N N . GLY A 1 107 ? 9.276 -0.825 -14.722 1.00 86.56 107 GLY A N 1
ATOM 828 C CA . GLY A 1 107 ? 10.462 -1.012 -13.899 1.00 86.56 107 GLY A CA 1
ATOM 829 C C . GLY A 1 107 ? 10.726 0.125 -12.912 1.00 86.56 107 GLY A C 1
ATOM 830 O O . GLY A 1 107 ? 11.657 0.002 -12.112 1.00 86.56 107 GLY A O 1
ATOM 831 N N . ILE A 1 108 ? 9.954 1.214 -12.942 1.00 91.19 108 ILE A N 1
ATOM 832 C CA . ILE A 1 108 ? 10.093 2.388 -12.065 1.00 91.19 108 ILE A CA 1
ATOM 833 C C . ILE A 1 108 ? 8.777 2.683 -11.338 1.00 91.19 108 ILE A C 1
ATOM 835 O O . ILE A 1 108 ? 8.805 3.094 -10.177 1.00 91.19 108 ILE A O 1
ATOM 839 N N . GLN A 1 109 ? 7.645 2.461 -12.000 1.00 94.38 109 GLN A N 1
ATOM 840 C CA . GLN A 1 109 ? 6.315 2.655 -11.459 1.00 94.38 109 GLN A CA 1
ATOM 841 C C . GLN A 1 109 ? 5.349 1.571 -11.958 1.00 94.38 109 GLN A C 1
ATOM 843 O O . GLN A 1 109 ? 5.343 1.189 -13.126 1.00 94.38 109 GLN A O 1
ATOM 848 N N . GLU A 1 110 ? 4.460 1.124 -11.072 1.00 95.62 110 GLU A N 1
ATOM 849 C CA . GLU A 1 110 ? 3.257 0.371 -11.437 1.00 95.62 110 GLU A CA 1
ATOM 850 C C . GLU A 1 110 ? 2.045 1.048 -10.795 1.00 95.62 110 GLU A C 1
ATOM 852 O O . GLU A 1 110 ? 2.080 1.428 -9.626 1.00 95.62 110 GLU A O 1
ATOM 857 N N . ALA A 1 111 ? 0.943 1.190 -11.534 1.00 96.81 111 ALA A N 1
ATOM 858 C CA . ALA A 1 111 ? -0.278 1.776 -10.991 1.00 96.81 111 ALA A CA 1
ATOM 859 C C . ALA A 1 111 ? -1.517 0.978 -11.389 1.00 96.81 111 ALA A C 1
ATOM 861 O O . ALA A 1 111 ? -1.639 0.480 -12.508 1.00 96.81 111 ALA A O 1
ATOM 862 N N . ALA A 1 112 ? -2.485 0.893 -10.483 1.00 97.19 112 ALA A N 1
ATOM 863 C CA . ALA A 1 112 ? -3.748 0.218 -10.729 1.00 97.19 112 ALA A CA 1
ATOM 864 C C . ALA A 1 112 ? -4.913 0.963 -10.080 1.00 97.19 112 ALA A C 1
ATOM 866 O O . ALA A 1 112 ? -4.794 1.549 -9.006 1.00 97.19 112 ALA A O 1
ATOM 867 N N . VAL A 1 113 ? -6.075 0.899 -10.721 1.00 97.44 113 VAL A N 1
ATOM 868 C CA . VAL A 1 113 ? -7.346 1.279 -10.108 1.00 97.44 113 VAL A CA 1
ATOM 869 C C . VAL A 1 113 ? -8.079 0.001 -9.757 1.00 97.44 113 VAL A C 1
ATOM 871 O O . VAL A 1 113 ? -8.283 -0.852 -10.621 1.00 97.44 113 VAL A O 1
ATOM 874 N N . LEU A 1 114 ? -8.495 -0.119 -8.502 1.00 97.44 114 LEU A N 1
ATOM 875 C CA . LEU A 1 114 ? -9.219 -1.273 -7.991 1.00 97.44 114 LEU A CA 1
ATOM 876 C C . LEU A 1 114 ? -10.626 -0.891 -7.539 1.00 97.44 114 LEU A C 1
ATOM 878 O O . LEU A 1 114 ? -10.883 0.258 -7.173 1.00 97.44 114 LEU A O 1
ATOM 882 N N . ALA A 1 115 ? -11.536 -1.860 -7.544 1.00 96.94 115 ALA A N 1
ATOM 883 C CA . ALA A 1 115 ? -12.899 -1.675 -7.063 1.00 96.94 115 ALA A CA 1
ATOM 884 C C . ALA A 1 115 ? -13.393 -2.863 -6.236 1.00 96.94 115 ALA A C 1
ATOM 886 O O . ALA A 1 115 ? -13.062 -4.011 -6.527 1.00 96.94 115 ALA A O 1
ATOM 887 N N . ARG A 1 116 ? -14.222 -2.572 -5.230 1.00 95.81 116 ARG A N 1
ATOM 888 C CA . ARG A 1 116 ? -14.972 -3.559 -4.446 1.00 95.81 116 ARG A CA 1
ATOM 889 C C . ARG A 1 116 ? -16.300 -2.951 -4.003 1.00 95.81 116 ARG A C 1
ATOM 891 O O . ARG A 1 116 ? -16.342 -2.054 -3.163 1.00 95.81 116 ARG A O 1
ATOM 898 N N . GLY A 1 117 ? -17.406 -3.410 -4.585 1.00 93.44 117 GLY A N 1
ATOM 899 C CA . GLY A 1 117 ? -18.711 -2.778 -4.370 1.00 93.44 117 GLY A CA 1
ATOM 900 C C . GLY A 1 117 ? -18.696 -1.306 -4.805 1.00 93.44 117 GLY A C 1
ATOM 901 O O . GLY A 1 117 ? -18.459 -1.012 -5.973 1.00 93.44 117 GLY A O 1
ATOM 902 N N . LYS A 1 118 ? -18.945 -0.383 -3.867 1.00 91.19 118 LYS A N 1
ATOM 903 C CA . LYS A 1 118 ? -18.897 1.074 -4.111 1.00 91.19 118 LYS A CA 1
ATOM 904 C C . LYS A 1 118 ? -17.513 1.691 -3.873 1.00 91.19 118 LYS A C 1
ATOM 906 O O . LYS A 1 118 ? -17.306 2.856 -4.195 1.00 91.19 118 LYS A O 1
ATOM 911 N N . GLU A 1 119 ? -16.585 0.932 -3.299 1.00 92.75 119 GLU A N 1
ATOM 912 C CA . GLU A 1 119 ? -15.251 1.406 -2.943 1.00 92.75 119 GLU A CA 1
ATOM 913 C C . GLU A 1 119 ? -14.331 1.381 -4.170 1.00 92.75 119 GLU A C 1
ATOM 915 O O . GLU A 1 119 ? -14.294 0.385 -4.899 1.00 92.75 119 GLU A O 1
ATOM 920 N N . ARG A 1 120 ? -13.587 2.472 -4.399 1.00 95.38 120 ARG A N 1
ATOM 921 C CA . ARG A 1 120 ? -12.561 2.572 -5.449 1.00 95.38 120 ARG A CA 1
ATOM 922 C C . ARG A 1 120 ? -11.230 3.008 -4.864 1.00 95.38 120 ARG A C 1
ATOM 924 O O . ARG A 1 120 ? -11.149 4.059 -4.225 1.00 95.38 120 ARG A O 1
ATOM 931 N N . LEU A 1 121 ? -10.198 2.228 -5.162 1.00 96.06 121 LEU A N 1
ATOM 932 C CA . LEU A 1 121 ? -8.835 2.481 -4.718 1.00 96.06 121 LEU A CA 1
ATOM 933 C C . LEU A 1 121 ? -7.938 2.832 -5.895 1.00 96.06 121 LEU A C 1
ATOM 935 O O . LEU A 1 121 ? -8.073 2.265 -6.981 1.00 96.06 121 LEU A O 1
ATOM 939 N N . THR A 1 122 ? -6.996 3.727 -5.643 1.00 96.69 122 THR A N 1
ATOM 940 C CA . THR A 1 122 ? -5.812 3.916 -6.471 1.00 96.69 122 THR A CA 1
ATOM 941 C C . THR A 1 122 ? -4.644 3.267 -5.747 1.00 96.69 122 THR A C 1
ATOM 943 O O . THR A 1 122 ? -4.357 3.610 -4.601 1.00 96.69 122 THR A O 1
ATOM 946 N N . TYR A 1 123 ? -3.992 2.336 -6.424 1.00 97.31 123 TYR A N 1
ATOM 947 C CA . TYR A 1 123 ? -2.740 1.713 -6.030 1.00 97.31 123 TYR A CA 1
ATOM 948 C C . TYR A 1 123 ? -1.624 2.302 -6.893 1.00 97.31 123 TYR A C 1
ATOM 950 O O . TYR A 1 123 ? -1.775 2.383 -8.115 1.00 97.31 123 TYR A O 1
ATOM 958 N N . VAL A 1 124 ? -0.517 2.683 -6.265 1.00 97.19 124 VAL A N 1
ATOM 959 C CA . VAL A 1 124 ? 0.717 3.101 -6.938 1.00 97.19 124 VAL A CA 1
ATOM 960 C C . VAL A 1 124 ? 1.891 2.448 -6.223 1.00 97.19 124 VAL A C 1
ATOM 962 O O . VAL A 1 124 ? 1.954 2.504 -4.999 1.00 97.19 124 VAL A O 1
ATOM 965 N N . ALA A 1 125 ? 2.805 1.841 -6.967 1.00 97.56 125 ALA A N 1
ATOM 966 C CA . ALA A 1 125 ? 4.116 1.426 -6.501 1.00 97.56 125 ALA A CA 1
ATOM 967 C C . ALA A 1 125 ? 5.171 2.270 -7.202 1.00 97.56 125 ALA A C 1
ATOM 969 O O . ALA A 1 125 ? 5.207 2.290 -8.428 1.00 97.56 125 ALA A O 1
ATOM 970 N N . ASP A 1 126 ? 6.024 2.930 -6.428 1.00 96.81 126 ASP A N 1
ATOM 971 C CA . ASP A 1 126 ? 7.125 3.752 -6.916 1.00 96.81 126 ASP A CA 1
ATOM 972 C C . ASP A 1 126 ? 8.463 3.142 -6.493 1.00 96.81 126 ASP A C 1
ATOM 974 O O . ASP A 1 126 ? 8.633 2.702 -5.349 1.00 96.81 126 ASP A O 1
ATOM 978 N N . ARG A 1 127 ? 9.444 3.139 -7.398 1.00 95.56 127 ARG A N 1
ATOM 979 C CA . ARG A 1 127 ? 10.820 2.771 -7.064 1.00 95.56 127 ARG A CA 1
ATOM 980 C C . ARG A 1 127 ? 11.472 3.898 -6.262 1.00 95.56 127 ARG A C 1
ATOM 982 O O . ARG A 1 127 ? 11.681 5.002 -6.763 1.00 95.56 127 ARG A O 1
ATOM 989 N N . MET A 1 128 ? 11.863 3.596 -5.029 1.00 91.62 128 MET A N 1
ATOM 990 C CA . MET A 1 128 ? 12.594 4.486 -4.132 1.00 91.62 128 MET A CA 1
ATOM 991 C C . MET A 1 128 ? 14.016 3.967 -3.918 1.00 91.62 128 MET A C 1
ATOM 993 O O . MET A 1 128 ? 14.298 3.202 -2.998 1.00 91.62 128 MET A O 1
ATOM 997 N N . GLY A 1 129 ? 14.932 4.388 -4.793 1.00 92.31 129 GLY A N 1
ATOM 998 C CA . GLY A 1 129 ? 16.282 3.827 -4.831 1.00 92.31 129 GLY A CA 1
ATOM 999 C C . GLY A 1 129 ? 16.234 2.352 -5.230 1.00 92.31 129 GLY A C 1
ATOM 1000 O O . GLY A 1 129 ? 15.788 2.024 -6.328 1.00 92.31 129 GLY A O 1
ATOM 1001 N N . GLU A 1 130 ? 16.672 1.472 -4.332 1.00 92.69 130 GLU A N 1
ATOM 1002 C CA . GLU A 1 130 ? 16.615 0.017 -4.531 1.00 92.69 130 GLU A CA 1
ATOM 1003 C C . GLU A 1 130 ? 15.301 -0.606 -4.040 1.00 92.69 130 GLU A C 1
ATOM 1005 O O . GLU A 1 130 ? 15.036 -1.766 -4.338 1.00 92.69 130 GLU A O 1
ATOM 1010 N N . ASP A 1 131 ? 14.473 0.144 -3.313 1.00 95.50 131 ASP A N 1
ATOM 1011 C CA . ASP A 1 131 ? 13.272 -0.360 -2.646 1.00 95.50 131 ASP A CA 1
ATOM 1012 C C . ASP A 1 131 ? 11.987 0.082 -3.371 1.00 95.50 131 ASP A C 1
ATOM 1014 O O . ASP A 1 131 ? 12.010 0.908 -4.287 1.00 95.50 131 ASP A O 1
ATOM 1018 N N . THR A 1 132 ? 10.848 -0.483 -2.973 1.00 97.19 132 THR A N 1
ATOM 1019 C CA . THR A 1 132 ? 9.514 -0.125 -3.477 1.00 97.19 132 THR A CA 1
ATOM 1020 C C . THR A 1 132 ? 8.717 0.564 -2.384 1.00 97.19 132 THR A C 1
ATOM 1022 O O . THR A 1 132 ? 8.581 0.016 -1.289 1.00 97.19 132 THR A O 1
ATOM 1025 N N . LEU A 1 133 ? 8.124 1.714 -2.699 1.00 97.00 133 LEU A N 1
ATOM 1026 C CA . LEU A 1 133 ? 7.086 2.329 -1.883 1.00 97.00 133 LEU A CA 1
ATOM 1027 C C . LEU A 1 133 ? 5.734 2.139 -2.562 1.00 97.00 133 LEU A C 1
ATOM 1029 O O . LEU A 1 133 ? 5.481 2.677 -3.635 1.00 97.00 133 LEU A O 1
ATOM 1033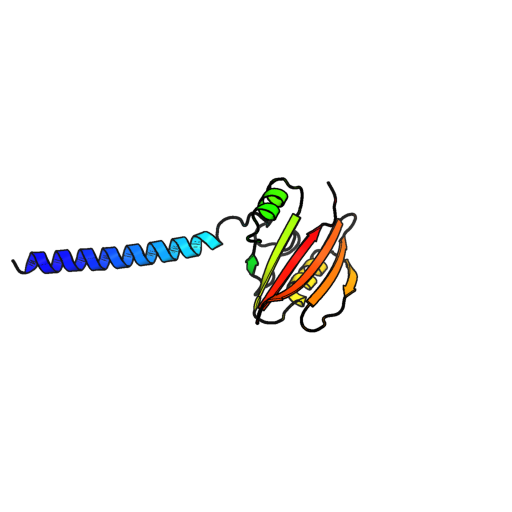 N N . VAL A 1 134 ? 4.842 1.407 -1.909 1.00 97.75 134 VAL A N 1
ATOM 1034 C CA . VAL A 1 134 ? 3.446 1.275 -2.319 1.00 97.75 134 VAL A CA 1
ATOM 1035 C C . VAL A 1 134 ? 2.601 2.309 -1.586 1.00 97.75 134 VAL A C 1
ATOM 1037 O O . VAL A 1 134 ? 2.720 2.447 -0.372 1.00 97.75 134 VAL A O 1
ATOM 1040 N N . SER A 1 135 ? 1.704 2.983 -2.301 1.00 96.38 135 SER A N 1
ATOM 1041 C CA . SER A 1 135 ? 0.688 3.894 -1.773 1.00 96.38 135 SER A CA 1
ATOM 1042 C C . SER A 1 135 ? -0.704 3.473 -2.240 1.00 96.38 135 SER A C 1
ATOM 1044 O O . SER A 1 135 ? -0.951 3.304 -3.435 1.00 96.38 135 SER A O 1
ATOM 1046 N N . ILE A 1 136 ? -1.632 3.338 -1.295 1.00 96.94 136 ILE A N 1
ATOM 1047 C CA . ILE A 1 136 ? -3.037 3.006 -1.546 1.00 96.94 136 ILE A CA 1
ATOM 1048 C C . ILE A 1 136 ? -3.890 4.171 -1.069 1.00 96.94 136 ILE A C 1
ATOM 1050 O O . ILE A 1 136 ? -3.816 4.551 0.096 1.00 96.94 136 ILE A O 1
ATOM 1054 N N . THR A 1 137 ? -4.721 4.723 -1.946 1.00 94.19 137 THR A N 1
ATOM 1055 C CA . THR A 1 137 ? -5.627 5.828 -1.606 1.00 94.19 137 THR A CA 1
ATOM 1056 C C . THR A 1 137 ? -7.042 5.553 -2.076 1.00 94.19 137 THR A C 1
ATOM 1058 O O . THR A 1 137 ? -7.258 4.872 -3.078 1.00 94.19 137 THR A O 1
ATOM 1061 N N . THR A 1 138 ? -8.031 6.129 -1.396 1.00 89.69 138 THR A N 1
ATOM 1062 C CA . THR A 1 138 ? -9.379 6.244 -1.966 1.00 89.69 138 THR A CA 1
ATOM 1063 C C . THR A 1 138 ? -9.454 7.455 -2.874 1.00 89.69 138 THR A C 1
ATOM 1065 O O . THR A 1 138 ? -9.046 8.551 -2.480 1.00 89.69 138 THR A O 1
ATOM 1068 N N . ARG A 1 139 ? -10.115 7.327 -4.023 1.00 68.75 139 ARG A N 1
ATOM 1069 C CA . ARG A 1 139 ? -10.605 8.511 -4.730 1.00 68.75 139 ARG A CA 1
ATOM 1070 C C . ARG A 1 139 ? -11.960 8.905 -4.140 1.00 68.75 139 ARG A C 1
ATOM 1072 O O . ARG A 1 139 ? -12.951 8.286 -4.494 1.00 68.75 139 ARG A O 1
ATOM 1079 N N . GLY A 1 140 ? -11.962 9.920 -3.270 1.00 52.69 140 GLY A N 1
ATOM 1080 C CA . GLY A 1 140 ? -13.124 10.695 -2.807 1.00 52.69 140 GLY A CA 1
ATOM 1081 C C . GLY A 1 140 ? -14.408 9.922 -2.476 1.00 52.69 140 GLY A C 1
ATOM 1082 O O . GLY A 1 140 ? -15.170 9.567 -3.370 1.00 52.69 140 GLY A O 1
ATOM 1083 N N . GLY A 1 141 ? -14.726 9.799 -1.188 1.00 41.91 141 GLY A N 1
ATOM 1084 C CA . GLY A 1 141 ? -16.061 9.416 -0.729 1.00 41.91 141 GLY A CA 1
ATOM 1085 C C . GLY A 1 141 ? -16.179 9.500 0.787 1.00 41.91 141 GLY A C 1
ATOM 1086 O O . GLY A 1 141 ? -15.513 8.744 1.484 1.00 41.91 141 GLY A O 1
ATOM 1087 N N . ARG A 1 142 ? -17.008 10.438 1.261 1.00 37.62 142 ARG A N 1
ATOM 1088 C CA . ARG A 1 142 ? -17.643 10.368 2.584 1.00 37.62 142 ARG A CA 1
ATOM 1089 C C . ARG A 1 142 ? -18.519 9.122 2.682 1.00 37.62 142 ARG A C 1
ATOM 1091 O O . ARG A 1 142 ? -19.113 8.763 1.638 1.00 37.62 142 ARG A O 1
#

Foldseek 3Di:
DVVVVVVVVVVVVVVVVVVVVVVVVVVVVVLVPPDLQDPDPQAQVPQHGDDPQWRKDDDPDPVVSVCSNVVVWHKTKTKGAAPDLPRSVVRVVVSVKDFPDWDDDPVAKIWTWIDDDPWIKIWMWGDDPRMIMIMIITDDDD

pLDDT: mean 84.59, std 15.06, range [37.62, 98.19]

Radius of gyration: 21.65 Å; chains: 1; bounding box: 60×30×65 Å

Secondary structure (DSSP, 8-state):
-HHHHHHHHHHHHHHHHHHHHHHHHHHHHTTSS--TT-SSTTEETTTEEPPTT-EEE----HHHHHHHHHTS--EEEEEESSS--HHHHHHHHHTTPEEEEEEPP-SSEEEEEEEETTEEEEEEEEEETTEEEEEEEE-S--

Sequence (142 aa):
MRFQRAAVLSLLVLGLLTAGMSFWLAREARWKQPLYCMQVQGQVWGTVPVPAGATPACPESQTVREEVRRGESRLEQYELRGWQPAPVLDALVAGGFSVVSRIPDDGIQEAAVLARGKERLTYVADRMGEDTLVSITTRGGR